Protein AF-A0A836BM88-F1 (afdb_monomer_lite)

pLDDT: mean 90.4, std 6.34, range [53.34, 97.38]

Foldseek 3Di:
DPPLVVLVVCLLVVPQCVAPLSVVVVVVVVVVCVVCVVVLVVVVVVDVVSVVVVVVLCVLLSVLSSVSVVDDHPYNVSVVVSVVVSVVSSVCCVPVVVVVVVVVVVVVD

Sequence (109 aa):
MAPQVQMLREIRDNTVLNTATGTSFMTGFNQFYYSFSPTIADMERENKIFKETVKLAITPLLTSLSILNYVDIDSDEAMLGYGIGIILLNLGMYFVAPAMIIIKLKNKK

Secondary structure (DSSP, 8-state):
--HHHHHHHHHIIIIITTSHHHHHHHHHHHHHHHHHHHHHHHHHHH-HHHHHHHHHHHHHHHHHHGGGGGS---SHHHHHHHHHHHHHHHHHHHHHHHHHHHHHHHHT-

Radius of gyration: 16.58 Å; chains: 1; bounding box: 32×38×45 Å

Structure (mmCIF, N/CA/C/O backbone):
data_AF-A0A836BM88-F1
#
_entry.id   AF-A0A836BM88-F1
#
loop_
_atom_site.group_PDB
_atom_site.id
_atom_site.type_symbol
_atom_site.label_atom_id
_atom_site.label_alt_id
_atom_site.label_comp_id
_atom_site.label_asym_id
_atom_site.label_entity_id
_atom_site.label_seq_id
_atom_site.pdbx_PDB_ins_code
_atom_site.Cartn_x
_atom_site.Cartn_y
_atom_site.Cartn_z
_atom_site.occupancy
_atom_site.B_iso_or_equiv
_atom_site.auth_seq_id
_atom_site.auth_comp_id
_atom_site.auth_asym_id
_atom_site.auth_atom_id
_atom_site.pdbx_PDB_model_num
ATOM 1 N N . MET A 1 1 ? -16.066 -6.566 -9.413 1.00 62.31 1 MET A N 1
ATOM 2 C CA . MET A 1 1 ? -14.744 -6.450 -8.750 1.00 62.31 1 MET A CA 1
ATOM 3 C C . MET A 1 1 ? -14.591 -5.016 -8.265 1.00 62.31 1 MET A C 1
ATOM 5 O O . MET A 1 1 ? -15.169 -4.141 -8.896 1.00 62.31 1 MET A O 1
ATOM 9 N N . ALA A 1 2 ? -13.903 -4.762 -7.149 1.00 82.88 2 ALA A N 1
ATOM 10 C CA . ALA A 1 2 ? -13.706 -3.388 -6.677 1.00 82.88 2 ALA A CA 1
ATOM 11 C C . ALA A 1 2 ? -12.798 -2.618 -7.664 1.00 82.88 2 ALA A C 1
ATOM 13 O O . ALA A 1 2 ? -11.750 -3.162 -8.023 1.00 82.88 2 ALA A O 1
ATOM 14 N N . PRO A 1 3 ? -13.154 -1.392 -8.095 1.00 84.12 3 PRO A N 1
ATOM 15 C CA . PRO A 1 3 ? -12.371 -0.618 -9.066 1.00 84.12 3 PRO A CA 1
ATOM 16 C C . PRO A 1 3 ? -10.896 -0.442 -8.678 1.00 84.12 3 PRO A C 1
ATOM 18 O O . PRO A 1 3 ? -10.016 -0.541 -9.524 1.00 84.12 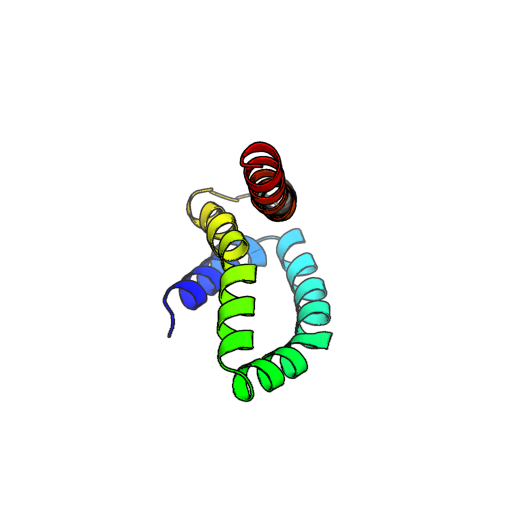3 PRO A O 1
ATOM 21 N N . GLN A 1 4 ? -10.606 -0.276 -7.385 1.00 83.94 4 GLN A N 1
ATOM 22 C CA . GLN A 1 4 ? -9.237 -0.122 -6.880 1.00 83.94 4 GLN A CA 1
ATOM 23 C C . GLN A 1 4 ? -8.392 -1.385 -7.088 1.00 83.94 4 GLN A C 1
ATOM 25 O O . GLN A 1 4 ? -7.206 -1.300 -7.385 1.00 83.94 4 GLN A O 1
ATOM 30 N N . VAL A 1 5 ? -9.000 -2.567 -6.962 1.00 87.06 5 VAL A N 1
ATOM 31 C CA . VAL A 1 5 ? -8.302 -3.842 -7.187 1.00 87.06 5 VAL A CA 1
ATOM 32 C C . VAL A 1 5 ? -7.981 -4.015 -8.668 1.00 87.06 5 VAL A C 1
ATOM 34 O O . VAL A 1 5 ? -6.928 -4.546 -9.007 1.00 87.06 5 VAL A O 1
ATOM 37 N N . GLN A 1 6 ? -8.875 -3.559 -9.545 1.00 90.75 6 GLN A N 1
ATOM 38 C CA . GLN A 1 6 ? -8.641 -3.593 -10.983 1.00 90.75 6 GLN A CA 1
ATOM 39 C C . GLN A 1 6 ? -7.503 -2.646 -11.385 1.00 90.75 6 GLN A C 1
ATOM 41 O O . GLN A 1 6 ? -6.577 -3.083 -12.057 1.00 90.75 6 GLN A O 1
ATOM 46 N N . MET A 1 7 ? -7.503 -1.415 -10.868 1.00 89.81 7 MET A N 1
ATOM 47 C CA . MET A 1 7 ? -6.411 -0.456 -11.068 1.00 89.81 7 MET A CA 1
ATOM 48 C C . MET A 1 7 ? -5.050 -1.040 -10.660 1.00 89.81 7 MET A C 1
ATOM 50 O O . MET A 1 7 ? -4.085 -0.964 -11.412 1.00 89.81 7 MET A O 1
ATOM 54 N N . LEU A 1 8 ? -4.956 -1.664 -9.480 1.00 90.56 8 LEU A N 1
ATOM 55 C CA . LEU A 1 8 ? -3.700 -2.275 -9.033 1.00 90.56 8 LEU A CA 1
ATOM 56 C C . LEU A 1 8 ? -3.236 -3.420 -9.941 1.00 90.56 8 LEU A C 1
ATOM 58 O O . LEU A 1 8 ? -2.033 -3.610 -10.113 1.00 90.56 8 LEU A O 1
ATOM 62 N N . ARG A 1 9 ? -4.171 -4.191 -10.509 1.00 92.00 9 ARG A N 1
ATOM 63 C CA . ARG A 1 9 ? -3.833 -5.246 -11.474 1.00 92.00 9 ARG A CA 1
ATOM 64 C C . ARG A 1 9 ? -3.269 -4.657 -12.753 1.00 92.00 9 ARG A C 1
ATOM 66 O O . ARG A 1 9 ? -2.251 -5.147 -13.217 1.00 92.00 9 ARG A O 1
ATOM 73 N N . GLU A 1 10 ? -3.880 -3.598 -13.266 1.00 91.38 10 GLU A N 1
ATOM 74 C CA . GLU A 1 10 ? -3.410 -2.913 -14.470 1.00 91.38 10 GLU A CA 1
ATOM 75 C C . GLU A 1 10 ? -2.013 -2.320 -14.271 1.00 91.38 10 GLU A C 1
ATOM 77 O O . GLU A 1 10 ? -1.144 -2.564 -15.099 1.00 91.38 10 GLU A O 1
ATOM 82 N N . ILE A 1 11 ? -1.746 -1.657 -13.140 1.00 89.56 11 ILE A N 1
ATOM 83 C CA . ILE A 1 11 ? -0.393 -1.172 -12.805 1.00 89.56 11 ILE A CA 1
ATOM 84 C C . ILE A 1 11 ? 0.602 -2.337 -12.751 1.00 89.56 11 ILE A C 1
ATOM 86 O O . ILE A 1 11 ? 1.702 -2.268 -13.299 1.00 89.56 11 ILE A O 1
ATOM 90 N N . ARG A 1 12 ? 0.242 -3.433 -12.076 1.00 91.69 12 ARG A N 1
ATOM 91 C CA . ARG A 1 12 ? 1.121 -4.599 -11.973 1.00 91.69 12 ARG A CA 1
ATOM 92 C C . ARG A 1 12 ? 1.449 -5.160 -13.357 1.00 91.69 12 ARG A C 1
ATOM 94 O O . ARG A 1 12 ? 2.619 -5.375 -13.651 1.00 91.69 12 ARG A O 1
ATOM 101 N N . ASP A 1 13 ? 0.426 -5.412 -14.166 1.00 92.56 13 ASP A N 1
ATOM 102 C CA . ASP A 1 13 ? 0.553 -6.124 -15.438 1.00 92.56 13 ASP A CA 1
ATOM 103 C C . ASP A 1 13 ? 1.175 -5.249 -16.535 1.00 92.56 13 ASP A C 1
ATOM 105 O O . ASP A 1 13 ? 1.991 -5.742 -17.307 1.00 92.56 13 ASP A O 1
ATOM 109 N N . ASN A 1 14 ? 0.851 -3.954 -16.576 1.00 89.25 14 ASN A N 1
ATOM 110 C CA . ASN A 1 14 ? 1.297 -3.047 -17.638 1.00 89.25 14 ASN A CA 1
ATOM 111 C C . ASN A 1 14 ? 2.560 -2.252 -17.287 1.00 89.25 14 ASN A C 1
ATOM 113 O O . ASN A 1 14 ? 3.206 -1.716 -18.185 1.00 89.25 14 ASN A O 1
ATOM 117 N N . THR A 1 15 ? 2.924 -2.157 -16.009 1.00 86.88 15 THR A N 1
ATOM 118 C CA . THR A 1 15 ? 4.051 -1.323 -15.568 1.00 86.88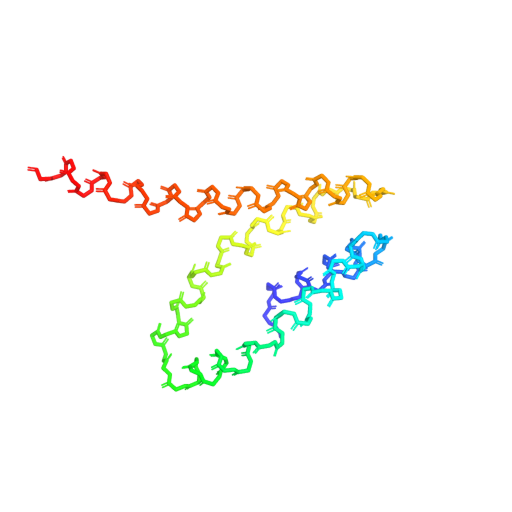 15 THR A CA 1
ATOM 119 C C . THR A 1 15 ? 5.089 -2.163 -14.839 1.00 86.88 15 THR A C 1
ATOM 121 O O . THR A 1 15 ? 6.228 -2.278 -15.278 1.00 86.88 15 THR A O 1
ATOM 124 N N . VAL A 1 16 ? 4.697 -2.806 -13.738 1.00 87.62 16 VAL A N 1
ATOM 125 C CA . VAL A 1 16 ? 5.661 -3.452 -12.833 1.00 87.62 16 VAL A CA 1
ATOM 126 C C . VAL A 1 16 ? 6.282 -4.700 -13.465 1.00 87.62 16 VAL A C 1
ATOM 128 O O . VAL A 1 16 ? 7.502 -4.849 -13.457 1.00 87.62 16 VAL A O 1
ATOM 131 N N . LEU A 1 17 ? 5.468 -5.588 -14.041 1.00 91.12 17 LEU A N 1
ATOM 132 C CA . LEU A 1 17 ? 5.936 -6.855 -14.619 1.00 91.12 17 LEU A CA 1
ATOM 133 C C . LEU A 1 17 ? 6.648 -6.700 -15.969 1.00 91.12 17 LEU A C 1
ATOM 135 O O . LEU A 1 17 ? 7.291 -7.642 -16.422 1.00 91.12 17 LEU A O 1
ATOM 139 N N . ASN A 1 18 ? 6.594 -5.517 -16.582 1.00 89.12 18 ASN A N 1
ATOM 140 C CA . ASN A 1 18 ? 7.334 -5.221 -17.810 1.00 89.12 18 ASN A CA 1
ATOM 141 C C . ASN A 1 18 ? 8.809 -4.869 -17.556 1.00 89.12 18 ASN A C 1
ATOM 143 O O . ASN A 1 18 ? 9.566 -4.678 -18.503 1.00 89.12 18 ASN A O 1
ATOM 147 N N . THR A 1 19 ? 9.233 -4.816 -16.289 1.00 88.88 19 THR A N 1
ATOM 148 C CA . THR A 1 19 ? 10.607 -4.490 -15.885 1.00 88.88 19 THR A CA 1
ATOM 149 C C . THR A 1 19 ? 11.229 -5.642 -15.094 1.00 88.88 19 THR A C 1
ATOM 151 O O . THR A 1 19 ? 10.537 -6.365 -14.359 1.00 88.88 19 THR A O 1
ATOM 154 N N . ALA A 1 20 ? 12.543 -5.839 -15.220 1.00 89.06 20 ALA A N 1
ATOM 155 C CA . ALA A 1 20 ? 13.245 -6.895 -14.492 1.00 89.06 20 ALA A CA 1
ATOM 156 C C . ALA A 1 20 ? 13.221 -6.613 -12.983 1.00 89.06 20 ALA A C 1
ATOM 158 O O . ALA A 1 20 ? 12.985 -7.510 -12.164 1.00 89.06 20 ALA A O 1
ATOM 159 N N . THR A 1 21 ? 13.385 -5.340 -12.620 1.00 87.50 21 THR A N 1
ATOM 160 C CA . THR A 1 21 ? 13.338 -4.891 -11.231 1.00 87.50 21 THR A CA 1
ATOM 161 C C . THR A 1 21 ? 11.952 -5.090 -10.627 1.00 87.50 21 THR A C 1
ATOM 163 O O . THR A 1 21 ? 11.831 -5.664 -9.542 1.00 87.50 21 THR A O 1
ATOM 166 N N . GLY A 1 22 ? 10.895 -4.668 -11.325 1.00 87.94 22 GLY A N 1
ATOM 167 C CA . GLY A 1 22 ? 9.525 -4.833 -10.849 1.00 87.94 22 GLY A CA 1
ATOM 168 C C . GLY A 1 22 ? 9.132 -6.305 -10.706 1.00 87.94 22 GLY A C 1
ATOM 169 O O . GLY A 1 22 ? 8.506 -6.678 -9.715 1.00 87.94 22 GLY A O 1
ATOM 170 N N . THR A 1 23 ? 9.585 -7.172 -11.612 1.00 92.00 23 THR A N 1
ATOM 171 C CA . THR A 1 23 ? 9.363 -8.626 -11.516 1.00 92.00 23 THR A CA 1
ATOM 172 C C . THR A 1 23 ? 10.046 -9.243 -10.290 1.00 92.00 23 THR A C 1
ATOM 174 O O . THR A 1 23 ? 9.429 -10.017 -9.547 1.00 92.00 23 THR A O 1
ATOM 177 N N . SER A 1 24 ? 11.305 -8.875 -10.030 1.00 91.69 24 SER A N 1
ATOM 178 C CA . SER A 1 24 ? 12.040 -9.325 -8.840 1.00 91.69 24 SER A CA 1
ATOM 179 C C . SER A 1 24 ? 11.375 -8.830 -7.550 1.00 91.69 24 SER A C 1
ATOM 181 O O . SER A 1 24 ? 11.119 -9.613 -6.629 1.00 91.69 24 SER A O 1
ATOM 183 N N . PHE A 1 25 ? 10.982 -7.551 -7.521 1.00 90.44 25 PHE A N 1
ATOM 184 C CA . PHE A 1 25 ? 10.229 -6.967 -6.415 1.00 90.44 25 PHE A CA 1
ATOM 185 C C . PHE A 1 25 ? 8.917 -7.714 -6.164 1.00 90.44 25 PHE A C 1
ATOM 187 O O . PHE A 1 25 ? 8.656 -8.100 -5.029 1.00 90.44 25 PHE A O 1
ATOM 194 N N . MET A 1 26 ? 8.114 -7.975 -7.201 1.00 93.44 26 MET A N 1
ATOM 195 C CA . MET A 1 26 ? 6.839 -8.688 -7.062 1.00 93.44 26 MET A CA 1
ATOM 196 C C . MET A 1 26 ? 7.020 -10.106 -6.527 1.00 93.44 26 MET A C 1
ATOM 198 O O . MET A 1 26 ? 6.183 -10.575 -5.760 1.00 93.44 26 MET A O 1
ATOM 202 N N . THR A 1 27 ? 8.117 -10.779 -6.875 1.00 94.50 27 THR A N 1
ATOM 203 C CA . THR A 1 27 ? 8.433 -12.109 -6.338 1.00 94.50 27 THR A CA 1
ATOM 204 C C . THR A 1 27 ? 8.656 -12.050 -4.824 1.00 94.50 27 THR A C 1
ATOM 206 O O . THR A 1 27 ? 7.984 -12.761 -4.073 1.00 94.50 27 THR A O 1
ATOM 209 N N . GLY A 1 28 ? 9.534 -11.153 -4.360 1.00 93.25 28 GLY A N 1
ATOM 210 C CA . GLY A 1 28 ? 9.798 -10.970 -2.928 1.00 93.25 28 GLY A CA 1
ATOM 211 C C . GLY A 1 28 ? 8.587 -10.428 -2.162 1.00 93.25 28 GLY A C 1
ATOM 212 O O . GLY A 1 28 ? 8.254 -10.917 -1.081 1.00 93.25 28 GLY A O 1
ATOM 213 N N . PHE A 1 29 ? 7.878 -9.463 -2.750 1.00 92.88 29 PHE A N 1
ATOM 214 C CA . PHE A 1 29 ? 6.652 -8.900 -2.198 1.00 92.88 29 PHE A CA 1
ATOM 215 C C . PHE A 1 29 ? 5.574 -9.968 -2.029 1.00 92.88 29 PHE A C 1
ATOM 217 O O . PHE A 1 29 ? 4.984 -10.043 -0.959 1.00 92.88 29 PHE A O 1
ATOM 224 N N . ASN A 1 30 ? 5.337 -10.820 -3.030 1.00 94.62 30 ASN A N 1
ATOM 225 C CA . ASN A 1 30 ? 4.338 -11.884 -2.938 1.00 94.62 30 ASN A CA 1
ATOM 226 C C . ASN A 1 30 ? 4.679 -12.871 -1.819 1.00 94.62 30 ASN A C 1
ATOM 228 O O . ASN A 1 30 ? 3.800 -13.229 -1.038 1.00 94.62 30 ASN A O 1
ATOM 232 N N . GLN A 1 31 ? 5.948 -13.276 -1.701 1.00 95.88 31 GLN A N 1
ATOM 233 C CA . GLN A 1 31 ? 6.389 -14.150 -0.614 1.00 95.88 31 GLN A CA 1
ATOM 234 C C . GLN A 1 31 ? 6.121 -13.517 0.758 1.00 95.88 31 GLN A C 1
ATOM 236 O O . GLN A 1 31 ? 5.561 -14.164 1.643 1.00 95.88 31 GLN A O 1
ATOM 241 N N . PHE A 1 32 ? 6.481 -12.244 0.930 1.00 95.38 32 PHE A N 1
ATOM 242 C CA . PHE A 1 32 ? 6.224 -11.516 2.169 1.00 95.38 32 PHE A CA 1
ATOM 243 C C . PHE A 1 32 ? 4.719 -11.347 2.428 1.00 95.38 32 PHE A C 1
ATOM 245 O O . PHE A 1 32 ? 4.238 -11.684 3.506 1.00 95.38 32 PHE A O 1
ATOM 252 N N . TYR A 1 33 ? 3.952 -10.895 1.438 1.00 93.69 33 TYR A N 1
ATOM 253 C CA . TYR A 1 33 ? 2.513 -10.650 1.526 1.00 93.69 33 TYR A CA 1
ATOM 254 C C . TYR A 1 33 ? 1.731 -11.910 1.904 1.00 93.69 33 TYR A C 1
ATOM 256 O O . TYR A 1 33 ? 0.888 -11.886 2.806 1.00 93.69 33 TYR A O 1
ATOM 264 N N . TYR A 1 34 ? 2.016 -13.037 1.254 1.00 95.81 34 TYR A N 1
ATOM 265 C CA . TYR A 1 34 ? 1.332 -14.293 1.549 1.00 95.81 34 TYR A CA 1
ATOM 266 C C . TYR A 1 34 ? 1.766 -14.927 2.876 1.00 95.81 34 TYR A C 1
ATOM 268 O O . TYR A 1 34 ? 1.056 -15.799 3.370 1.00 95.81 34 TYR A O 1
ATOM 276 N N . SER A 1 35 ? 2.852 -14.457 3.507 1.00 97.12 35 SER A N 1
ATOM 277 C CA . SER A 1 35 ? 3.260 -14.936 4.837 1.00 97.12 35 SER A CA 1
ATOM 278 C C . SER A 1 35 ? 2.326 -14.498 5.975 1.00 97.12 35 SER A C 1
ATOM 280 O O . SER A 1 35 ? 2.288 -15.158 7.009 1.00 97.12 35 SER A O 1
ATOM 282 N N . PHE A 1 36 ? 1.555 -13.418 5.796 1.00 96.06 36 PHE A N 1
ATOM 283 C CA . PHE A 1 36 ? 0.664 -12.885 6.839 1.00 96.06 36 PHE A CA 1
ATOM 284 C C . PHE A 1 36 ? -0.759 -12.573 6.356 1.00 96.06 36 PHE A C 1
ATOM 286 O O . PHE A 1 36 ? -1.679 -12.522 7.174 1.00 96.06 36 PHE A O 1
ATOM 293 N N . SER A 1 37 ? -0.974 -12.351 5.052 1.00 95.69 37 SER A N 1
ATOM 294 C CA . SER A 1 37 ? -2.285 -11.939 4.530 1.00 95.69 37 SER A CA 1
ATOM 295 C C . SER A 1 37 ? -3.440 -12.906 4.821 1.00 95.69 37 SER A C 1
ATOM 297 O O . SER A 1 37 ? -4.528 -12.388 5.081 1.00 95.69 37 SER A O 1
ATOM 299 N N . PRO A 1 38 ? -3.270 -14.249 4.862 1.00 96.50 38 PRO A N 1
ATOM 300 C CA . PRO A 1 38 ? -4.365 -15.143 5.242 1.00 96.50 38 PRO A CA 1
ATOM 301 C C . PRO A 1 38 ? -4.868 -14.860 6.661 1.00 96.50 38 PRO A C 1
ATOM 303 O O . PRO A 1 38 ? -6.064 -14.689 6.866 1.00 96.50 38 PRO A O 1
ATOM 306 N N . THR A 1 39 ? -3.950 -14.688 7.616 1.00 96.62 39 THR A N 1
ATOM 307 C CA . THR A 1 39 ? -4.285 -14.372 9.010 1.00 96.62 39 THR A CA 1
ATOM 308 C C . THR A 1 39 ? -5.031 -13.044 9.124 1.00 96.62 39 THR A C 1
ATOM 310 O O . THR A 1 39 ? -6.033 -12.954 9.827 1.00 96.62 39 THR A O 1
ATOM 313 N N . ILE A 1 40 ? -4.588 -12.008 8.403 1.00 96.19 40 ILE A N 1
ATOM 314 C CA . ILE A 1 40 ? -5.290 -10.715 8.385 1.00 96.19 40 ILE A CA 1
ATOM 315 C C . ILE A 1 40 ? -6.687 -10.862 7.774 1.00 96.19 40 ILE A C 1
ATOM 317 O O . ILE A 1 40 ? -7.647 -10.323 8.320 1.00 96.19 40 ILE A O 1
ATOM 321 N N . ALA A 1 41 ? -6.827 -11.620 6.684 1.00 95.19 41 ALA A N 1
ATOM 322 C CA . ALA A 1 41 ? -8.119 -11.864 6.050 1.00 95.19 41 ALA A CA 1
ATOM 323 C C . ALA A 1 41 ? -9.093 -12.607 6.981 1.00 95.19 41 ALA A C 1
ATOM 325 O O . ALA A 1 41 ? -10.287 -12.303 6.987 1.00 95.19 41 ALA A O 1
ATOM 326 N N . ASP A 1 42 ? -8.602 -13.541 7.794 1.00 97.38 42 ASP A N 1
ATOM 327 C CA . ASP A 1 42 ? -9.398 -14.220 8.821 1.00 97.38 42 ASP A CA 1
ATOM 328 C C . ASP A 1 42 ? -9.904 -13.217 9.865 1.00 97.38 42 ASP A C 1
ATOM 330 O O . ASP A 1 42 ? -11.111 -13.122 10.100 1.00 97.38 42 ASP A O 1
ATOM 334 N N . MET A 1 43 ? -9.014 -12.368 10.384 1.00 96.94 43 MET A N 1
ATOM 335 C CA . MET A 1 43 ? -9.365 -11.319 11.349 1.00 96.94 43 MET A CA 1
ATOM 336 C C . MET A 1 43 ? -10.378 -10.304 10.789 1.00 96.94 43 MET A C 1
ATOM 338 O O . MET A 1 43 ? -11.280 -9.855 11.500 1.00 96.94 43 MET A O 1
ATOM 342 N N . GLU A 1 44 ? -10.271 -9.938 9.508 1.00 96.81 44 GLU A N 1
ATOM 343 C CA . GLU A 1 44 ? -11.237 -9.050 8.847 1.00 96.81 44 GLU A CA 1
ATOM 344 C C . GLU A 1 44 ? -12.633 -9.668 8.712 1.00 96.81 44 GLU A C 1
ATOM 346 O O . GLU A 1 44 ? -13.631 -8.938 8.732 1.00 96.81 44 GLU A O 1
ATOM 351 N N . ARG A 1 45 ? -12.724 -10.997 8.558 1.00 96.44 45 ARG A N 1
ATOM 352 C CA . ARG A 1 45 ? -14.008 -11.713 8.488 1.00 96.44 45 ARG A CA 1
ATOM 353 C C . ARG A 1 45 ? -14.715 -11.742 9.838 1.00 96.44 45 ARG A C 1
ATOM 355 O O . ARG A 1 45 ? -15.940 -11.656 9.873 1.00 96.44 45 ARG A O 1
ATOM 362 N N . GLU A 1 46 ? -13.956 -11.826 10.924 1.00 96.69 46 GLU A N 1
ATOM 363 C CA . GLU A 1 46 ? -14.490 -11.880 12.286 1.00 96.69 46 GLU A CA 1
ATOM 364 C C . GLU A 1 46 ? -14.877 -10.499 12.830 1.00 96.69 46 GLU A C 1
ATOM 366 O O . GLU A 1 46 ? -15.867 -10.371 13.553 1.00 96.69 46 GLU A O 1
ATOM 371 N N . ASN A 1 47 ? -14.129 -9.445 12.480 1.00 96.06 47 ASN A N 1
ATOM 372 C CA . ASN A 1 47 ? -14.321 -8.117 13.057 1.00 96.06 47 ASN A CA 1
ATOM 373 C C . ASN A 1 47 ? -14.445 -7.009 11.997 1.00 96.06 47 ASN A C 1
ATOM 375 O O . ASN A 1 47 ? -13.473 -6.553 11.392 1.00 96.06 47 ASN A O 1
ATOM 379 N N . LYS A 1 48 ? -15.665 -6.476 11.855 1.00 94.94 48 LYS A N 1
ATOM 380 C CA . LYS A 1 48 ? -15.977 -5.379 10.924 1.00 94.94 48 LYS A CA 1
ATOM 381 C C . LYS A 1 48 ? -15.221 -4.078 11.233 1.00 94.94 48 LYS A C 1
ATOM 383 O O . LYS A 1 48 ? -14.871 -3.357 10.303 1.00 94.94 48 LYS A O 1
ATOM 388 N N . ILE A 1 49 ? -14.958 -3.769 12.507 1.00 96.56 49 ILE A N 1
ATOM 389 C CA . ILE A 1 49 ? -14.178 -2.580 12.898 1.00 96.56 49 ILE A CA 1
ATOM 390 C C . ILE A 1 49 ? -12.720 -2.756 12.472 1.00 96.56 49 ILE A C 1
ATOM 392 O O . ILE A 1 49 ? -12.121 -1.826 11.931 1.00 96.56 49 ILE A O 1
ATOM 396 N N . PHE A 1 50 ? -12.163 -3.954 12.665 1.00 96.62 50 PHE A N 1
ATOM 397 C CA . PHE A 1 50 ? -10.810 -4.270 12.215 1.00 96.62 50 PHE A CA 1
ATOM 398 C C . PHE A 1 50 ? -10.690 -4.113 10.697 1.00 96.62 50 PHE A C 1
ATOM 400 O O . PHE A 1 50 ? -9.814 -3.388 10.237 1.00 96.62 50 PHE A O 1
ATOM 407 N N . LYS A 1 51 ? -11.638 -4.663 9.930 1.00 95.69 51 LYS A N 1
ATOM 408 C CA . LYS A 1 51 ? -11.697 -4.490 8.472 1.00 95.69 51 LYS A CA 1
ATOM 409 C C . LYS A 1 51 ? -11.685 -3.024 8.030 1.00 95.69 51 LYS A C 1
ATOM 411 O O . LYS A 1 51 ? -10.915 -2.655 7.146 1.00 95.69 51 LYS A O 1
ATOM 416 N N . GLU A 1 52 ? -12.512 -2.167 8.631 1.00 95.69 52 GLU A N 1
ATOM 417 C CA . GLU A 1 52 ? -12.503 -0.738 8.277 1.00 95.69 52 GLU A CA 1
ATOM 418 C C . GLU A 1 52 ? -11.206 -0.043 8.717 1.00 95.69 52 GLU A C 1
ATOM 420 O O . GLU A 1 52 ? -10.721 0.845 8.018 1.00 95.69 52 GLU A O 1
ATOM 425 N N . THR A 1 53 ? -10.596 -0.479 9.821 1.00 94.69 53 THR A N 1
ATOM 426 C CA . THR A 1 53 ? -9.294 0.034 10.270 1.00 94.69 53 THR A CA 1
ATOM 427 C C . THR A 1 53 ? -8.187 -0.331 9.285 1.00 94.69 53 THR A C 1
ATOM 429 O O . THR A 1 53 ? -7.423 0.546 8.887 1.00 94.69 53 THR A O 1
ATOM 432 N N . VAL A 1 54 ? -8.128 -1.590 8.832 1.00 94.81 54 VAL A N 1
ATOM 433 C CA . VAL A 1 54 ? -7.174 -2.031 7.803 1.00 94.81 54 VAL A CA 1
ATOM 434 C C . VAL A 1 54 ? -7.393 -1.244 6.517 1.00 94.81 54 VAL A C 1
ATOM 436 O O . VAL A 1 54 ? -6.442 -0.699 5.962 1.00 94.81 54 VAL A O 1
ATOM 439 N N . LYS A 1 55 ? -8.646 -1.090 6.080 1.00 93.12 55 LYS A N 1
ATOM 440 C CA . LYS A 1 55 ? -8.992 -0.297 4.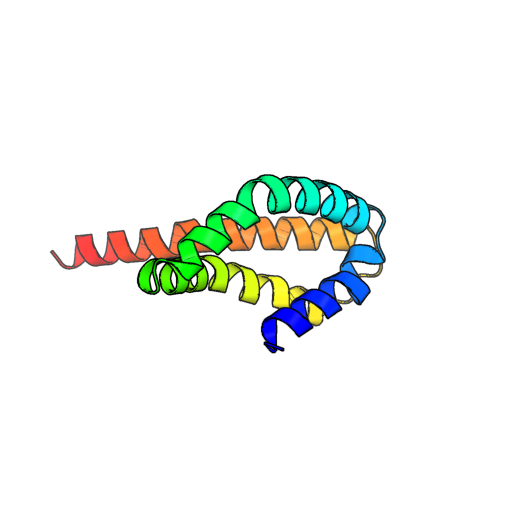895 1.00 93.12 55 LYS A CA 1
ATOM 441 C C . LYS A 1 55 ? -8.517 1.155 5.003 1.00 93.12 55 LYS A C 1
ATOM 443 O O . LYS A 1 55 ? -7.931 1.676 4.053 1.00 93.12 55 LYS A O 1
ATOM 448 N N . LEU A 1 56 ? -8.740 1.812 6.141 1.00 92.12 56 LEU A N 1
ATOM 449 C CA . LEU A 1 56 ? -8.243 3.168 6.388 1.00 92.12 56 LEU A CA 1
ATOM 450 C C . LEU A 1 56 ? -6.713 3.209 6.374 1.00 92.12 56 LEU A C 1
ATOM 452 O O . LEU A 1 56 ? -6.138 4.101 5.753 1.00 92.12 56 LEU A O 1
ATOM 456 N N . ALA A 1 57 ? -6.064 2.220 6.990 1.00 91.75 57 ALA A N 1
ATOM 457 C CA . ALA A 1 57 ? -4.613 2.120 7.024 1.00 91.75 57 ALA A CA 1
ATOM 458 C C . ALA A 1 57 ? -4.013 1.954 5.620 1.00 91.75 57 ALA A C 1
ATOM 460 O O . ALA A 1 57 ? -3.023 2.606 5.319 1.00 91.75 57 ALA A O 1
ATOM 461 N N . ILE A 1 58 ? -4.604 1.153 4.730 1.00 91.88 58 ILE A N 1
ATOM 462 C CA . ILE A 1 58 ? -4.065 0.937 3.373 1.00 91.88 58 ILE A CA 1
ATOM 463 C C . ILE A 1 58 ? -4.466 2.024 2.365 1.00 91.88 58 ILE A C 1
ATOM 465 O O . ILE A 1 58 ? -3.892 2.093 1.284 1.00 91.88 58 ILE A O 1
ATOM 469 N N . THR A 1 59 ? -5.439 2.884 2.677 1.00 91.12 59 THR A N 1
ATOM 470 C CA . THR A 1 59 ? -5.946 3.886 1.720 1.00 91.12 59 THR A CA 1
ATOM 471 C C . THR A 1 59 ? -4.859 4.842 1.193 1.00 91.12 59 THR A C 1
ATOM 473 O O . THR A 1 59 ? -4.787 5.011 -0.025 1.00 91.12 59 THR A O 1
ATOM 476 N N . PRO A 1 60 ? -3.975 5.432 2.025 1.00 90.12 60 PRO A N 1
ATOM 477 C CA . PRO A 1 60 ? -2.878 6.273 1.531 1.00 90.12 60 PRO A CA 1
ATOM 478 C C . PRO A 1 60 ? -1.953 5.539 0.545 1.00 90.12 60 PRO A C 1
ATOM 480 O O . PRO A 1 60 ? -1.546 6.103 -0.475 1.00 90.12 60 PRO A O 1
ATOM 483 N N . LEU A 1 61 ? -1.688 4.255 0.800 1.00 91.56 61 LEU A N 1
ATOM 484 C CA . LEU A 1 61 ? -0.913 3.394 -0.092 1.00 91.56 61 LEU A CA 1
ATOM 485 C C . LEU A 1 61 ? -1.598 3.193 -1.444 1.00 91.56 61 LEU A C 1
ATOM 487 O O . LEU A 1 61 ? -0.961 3.354 -2.480 1.00 91.56 61 LEU A O 1
ATOM 491 N N . LEU A 1 62 ? -2.902 2.915 -1.457 1.00 90.56 62 LEU A N 1
ATOM 492 C CA . LEU A 1 62 ? -3.655 2.779 -2.707 1.00 90.56 62 LEU A CA 1
ATOM 493 C C . LEU A 1 62 ? -3.617 4.066 -3.542 1.00 90.56 62 LEU A C 1
ATOM 495 O O . LEU A 1 62 ? -3.441 4.011 -4.759 1.00 90.56 62 LEU A O 1
ATOM 499 N N . THR A 1 63 ? -3.743 5.223 -2.890 1.00 88.69 63 THR A N 1
ATOM 500 C CA . THR A 1 63 ? -3.698 6.526 -3.563 1.00 88.69 63 THR A CA 1
ATOM 501 C C . THR A 1 63 ? -2.316 6.818 -4.141 1.00 88.69 63 THR A C 1
ATOM 503 O O . THR A 1 63 ? -2.213 7.216 -5.297 1.00 88.69 63 THR A O 1
ATOM 506 N N . SER A 1 64 ? -1.244 6.598 -3.380 1.00 90.31 64 SER A N 1
ATOM 507 C CA . SER A 1 64 ? 0.121 6.838 -3.874 1.00 90.31 64 SER A CA 1
ATOM 508 C C . SER A 1 64 ? 0.500 5.922 -5.042 1.00 90.31 64 SER A C 1
ATOM 510 O O . SER A 1 64 ? 1.129 6.384 -5.988 1.00 90.31 64 SER A O 1
ATOM 512 N N . LEU A 1 65 ? 0.057 4.660 -5.040 1.00 89.38 65 LEU A N 1
ATOM 513 C CA . LEU A 1 65 ? 0.279 3.742 -6.162 1.00 89.38 65 LEU A CA 1
ATOM 514 C C . LEU A 1 65 ? -0.439 4.184 -7.441 1.00 89.38 65 LEU A C 1
ATO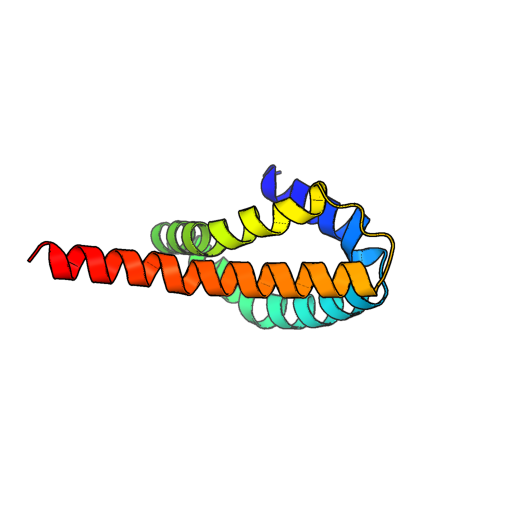M 516 O O . LEU A 1 65 ? 0.057 3.919 -8.530 1.00 89.38 65 LEU A O 1
ATOM 520 N N . SER A 1 66 ? -1.564 4.899 -7.334 1.00 87.19 66 SER A N 1
ATOM 521 C CA . SER A 1 66 ? -2.293 5.389 -8.512 1.00 87.19 66 SER A CA 1
ATOM 522 C C . SER A 1 66 ? -1.480 6.359 -9.378 1.00 87.19 66 SER A C 1
ATOM 524 O O . SER A 1 66 ? -1.786 6.492 -10.561 1.00 87.19 66 SER A O 1
ATOM 526 N N . ILE A 1 67 ? -0.424 6.971 -8.821 1.00 86.62 67 ILE A N 1
ATOM 527 C CA . ILE A 1 67 ? 0.517 7.840 -9.544 1.00 86.62 67 ILE A CA 1
ATOM 528 C C . ILE A 1 67 ? 1.186 7.078 -10.694 1.00 86.62 67 ILE A C 1
ATOM 530 O O . ILE A 1 67 ? 1.407 7.664 -11.749 1.00 86.62 67 ILE A O 1
ATOM 534 N N . LEU A 1 68 ? 1.426 5.769 -10.530 1.00 86.56 68 LEU A N 1
ATOM 535 C CA . LEU A 1 68 ? 2.036 4.926 -11.563 1.00 86.56 68 LEU A CA 1
ATOM 536 C C . LEU A 1 68 ? 1.201 4.832 -12.849 1.00 86.56 68 LEU A C 1
ATOM 538 O O . LEU A 1 68 ? 1.761 4.526 -13.890 1.00 86.56 68 LEU A O 1
ATOM 542 N N . ASN A 1 69 ? -0.104 5.135 -12.814 1.00 83.19 69 ASN A N 1
ATOM 543 C CA . ASN A 1 69 ? -0.932 5.168 -14.030 1.00 83.19 69 ASN A CA 1
ATOM 544 C C . ASN A 1 69 ? -0.671 6.390 -14.920 1.00 83.19 69 ASN A C 1
ATOM 546 O O . ASN A 1 69 ? -1.121 6.413 -16.060 1.00 83.19 69 ASN A O 1
ATOM 550 N N . TYR A 1 70 ? -0.035 7.431 -14.386 1.00 82.56 70 TYR A N 1
ATOM 551 C CA . TYR A 1 70 ? 0.147 8.709 -15.078 1.00 82.56 70 TYR A CA 1
ATOM 552 C C . TYR A 1 70 ? 1.595 8.953 -15.500 1.00 82.56 70 TYR A C 1
ATOM 554 O O . TYR A 1 70 ? 1.908 10.029 -16.006 1.00 82.56 70 TYR A O 1
ATOM 562 N N . VAL A 1 71 ? 2.479 7.987 -15.253 1.00 82.19 71 VAL A N 1
ATOM 563 C CA . VAL A 1 71 ? 3.894 8.069 -15.604 1.00 82.19 71 VAL A CA 1
ATOM 564 C C . VAL A 1 71 ? 4.227 6.958 -16.585 1.00 82.19 71 VAL A C 1
ATOM 566 O O . VAL A 1 71 ? 3.927 5.791 -16.341 1.00 82.19 71 VAL A O 1
ATOM 569 N N . ASP A 1 72 ? 4.863 7.328 -17.689 1.00 81.06 72 ASP A N 1
ATOM 570 C CA . ASP A 1 72 ? 5.397 6.361 -18.638 1.00 81.06 72 ASP A CA 1
ATOM 571 C C . ASP A 1 72 ? 6.707 5.807 -18.072 1.00 81.06 72 ASP A C 1
ATOM 573 O O . ASP A 1 72 ? 7.702 6.521 -17.940 1.00 81.06 72 ASP A O 1
ATOM 577 N N . ILE A 1 73 ? 6.680 4.537 -17.668 1.00 82.94 73 ILE A N 1
ATOM 578 C CA . ILE A 1 73 ? 7.853 3.807 -17.184 1.00 82.94 73 ILE A CA 1
ATOM 579 C C . ILE A 1 73 ? 8.336 2.920 -18.324 1.00 82.94 73 ILE A C 1
ATOM 581 O O . ILE A 1 73 ? 7.741 1.884 -18.615 1.00 82.94 73 ILE A O 1
ATOM 585 N N . ASP A 1 74 ? 9.412 3.352 -18.968 1.00 80.75 74 ASP A N 1
ATOM 586 C CA . ASP A 1 74 ? 10.044 2.690 -20.109 1.00 80.75 74 ASP A CA 1
ATOM 587 C C . ASP A 1 74 ? 11.395 2.038 -19.760 1.00 80.75 74 ASP A C 1
ATOM 589 O O . ASP A 1 74 ? 11.938 1.286 -20.571 1.00 80.75 74 ASP A O 1
ATOM 593 N N . SER A 1 75 ? 11.923 2.273 -18.550 1.00 86.31 75 SER A N 1
ATOM 594 C CA . SER A 1 75 ? 13.204 1.727 -18.083 1.00 86.31 75 SER A CA 1
ATOM 595 C C . SER A 1 75 ? 13.149 1.125 -16.671 1.00 86.31 75 SER A C 1
ATOM 597 O O . SER A 1 75 ? 12.309 1.476 -15.833 1.00 86.31 75 SER A O 1
ATOM 599 N N . ASP A 1 76 ? 14.096 0.224 -16.385 1.00 86.69 76 ASP A N 1
ATOM 600 C CA . ASP A 1 76 ? 14.302 -0.345 -15.047 1.00 86.69 76 ASP A CA 1
ATOM 601 C C . ASP A 1 76 ? 14.688 0.734 -14.015 1.00 86.69 76 ASP A C 1
ATOM 603 O O . ASP A 1 76 ? 14.221 0.683 -12.872 1.00 86.69 76 ASP A O 1
ATOM 607 N N . GLU A 1 77 ? 15.495 1.739 -14.392 1.00 88.75 77 GLU A N 1
ATOM 608 C CA . GLU A 1 77 ? 15.865 2.822 -13.467 1.00 88.75 77 GLU A CA 1
ATOM 609 C C . GLU A 1 77 ? 14.666 3.704 -13.120 1.00 88.75 77 GLU A C 1
ATOM 611 O O . GLU A 1 77 ? 14.517 4.106 -11.963 1.00 88.75 77 GLU A O 1
ATOM 616 N N . ALA A 1 78 ? 13.790 3.975 -14.094 1.00 88.75 78 ALA A N 1
ATOM 617 C CA . ALA A 1 78 ? 12.553 4.708 -13.862 1.00 88.75 78 ALA A CA 1
ATOM 618 C C . ALA A 1 78 ? 11.652 3.947 -12.878 1.00 88.75 78 ALA A C 1
ATOM 620 O O . ALA A 1 78 ? 11.200 4.526 -11.886 1.00 88.75 78 ALA A O 1
ATOM 621 N N . MET A 1 79 ? 11.460 2.637 -13.079 1.00 90.31 79 MET A N 1
ATOM 622 C CA . MET A 1 79 ? 10.678 1.802 -12.161 1.00 90.31 79 MET A CA 1
ATOM 623 C C . MET A 1 79 ? 11.255 1.811 -10.741 1.00 90.31 79 MET A C 1
ATOM 625 O O . MET A 1 79 ? 10.512 1.961 -9.768 1.00 90.31 79 MET A O 1
ATOM 629 N N . LEU A 1 80 ? 12.579 1.700 -10.605 1.00 90.62 80 LEU A N 1
ATOM 630 C CA . LEU A 1 80 ? 13.262 1.810 -9.314 1.00 90.62 80 LEU A CA 1
ATOM 631 C C . LEU A 1 80 ? 13.045 3.176 -8.660 1.00 90.62 80 LEU A C 1
ATOM 633 O O . LEU A 1 80 ? 12.676 3.243 -7.486 1.00 90.62 80 LEU A O 1
ATOM 637 N N . GLY A 1 81 ? 13.248 4.260 -9.410 1.00 91.56 81 GLY A N 1
ATOM 638 C CA . GLY A 1 81 ? 13.107 5.628 -8.920 1.00 91.56 81 GLY A CA 1
ATOM 639 C C . GLY A 1 81 ? 11.692 5.924 -8.426 1.00 91.56 81 GLY A C 1
ATOM 640 O O . GLY A 1 81 ? 11.515 6.370 -7.288 1.00 91.56 81 GLY A O 1
ATOM 641 N N . TYR A 1 82 ? 10.676 5.610 -9.235 1.00 91.19 82 TYR A N 1
ATOM 642 C CA . TYR A 1 82 ? 9.275 5.777 -8.842 1.00 91.19 82 TYR A CA 1
ATOM 643 C C . TYR A 1 82 ? 8.885 4.845 -7.693 1.00 91.19 82 TYR A C 1
ATOM 645 O O . TYR A 1 82 ? 8.194 5.279 -6.771 1.00 91.19 82 TYR A O 1
ATOM 653 N N . GLY A 1 83 ? 9.366 3.598 -7.688 1.00 90.06 83 GLY A N 1
ATOM 654 C CA . GLY A 1 83 ? 9.135 2.653 -6.594 1.00 90.06 83 GLY A CA 1
ATOM 655 C C . GLY A 1 83 ? 9.664 3.172 -5.254 1.00 90.06 83 GLY A C 1
ATOM 656 O O . GLY A 1 83 ? 8.923 3.225 -4.270 1.00 90.06 83 GLY A O 1
ATOM 657 N N . ILE A 1 84 ? 10.917 3.637 -5.222 1.00 91.69 84 ILE A N 1
ATOM 658 C CA . ILE A 1 84 ? 11.526 4.256 -4.034 1.00 91.69 84 ILE A CA 1
ATOM 659 C C . ILE A 1 84 ? 10.763 5.524 -3.637 1.00 91.69 84 ILE A C 1
ATOM 661 O O . ILE A 1 84 ? 10.452 5.712 -2.460 1.00 91.69 84 ILE A O 1
ATOM 665 N N . GLY A 1 85 ? 10.416 6.373 -4.607 1.00 93.06 85 GLY A N 1
ATOM 666 C CA . GLY A 1 85 ? 9.647 7.594 -4.373 1.00 93.06 85 GLY A CA 1
ATOM 667 C C . GLY A 1 85 ? 8.297 7.322 -3.709 1.00 93.06 85 GLY A C 1
ATOM 668 O O . GLY A 1 85 ? 7.948 7.981 -2.731 1.00 93.06 85 GLY A O 1
ATOM 669 N N . ILE A 1 86 ? 7.566 6.306 -4.171 1.00 92.31 86 ILE A N 1
ATOM 670 C CA . ILE A 1 86 ? 6.286 5.891 -3.584 1.00 92.31 86 ILE A CA 1
ATOM 671 C C . ILE A 1 86 ? 6.481 5.348 -2.169 1.00 92.31 86 ILE A C 1
ATOM 673 O O . ILE A 1 86 ? 5.687 5.675 -1.285 1.00 92.31 86 ILE A O 1
ATOM 677 N N . ILE A 1 87 ? 7.526 4.557 -1.913 1.00 91.25 87 ILE A N 1
ATOM 678 C CA . ILE A 1 87 ? 7.835 4.073 -0.559 1.00 91.25 87 ILE A CA 1
ATOM 679 C C . ILE A 1 87 ? 8.091 5.258 0.380 1.00 91.25 87 ILE A C 1
ATOM 681 O O . ILE A 1 87 ? 7.484 5.335 1.448 1.00 91.25 87 ILE A O 1
ATOM 685 N N . LEU A 1 88 ? 8.932 6.211 -0.029 1.00 93.44 88 LEU A N 1
ATOM 686 C CA . LEU A 1 88 ? 9.231 7.412 0.756 1.00 93.44 88 LEU A CA 1
ATOM 687 C C . LEU A 1 88 ? 7.986 8.274 0.984 1.00 93.44 88 LEU A C 1
ATOM 689 O O . LEU A 1 88 ? 7.761 8.736 2.102 1.00 93.44 88 LEU A O 1
ATOM 693 N N . LEU A 1 89 ? 7.151 8.447 -0.043 1.00 92.62 89 LEU A N 1
ATOM 694 C CA . LEU A 1 89 ? 5.883 9.164 0.056 1.00 92.62 89 LEU A CA 1
ATOM 695 C C . LEU A 1 89 ? 4.948 8.498 1.072 1.00 92.62 89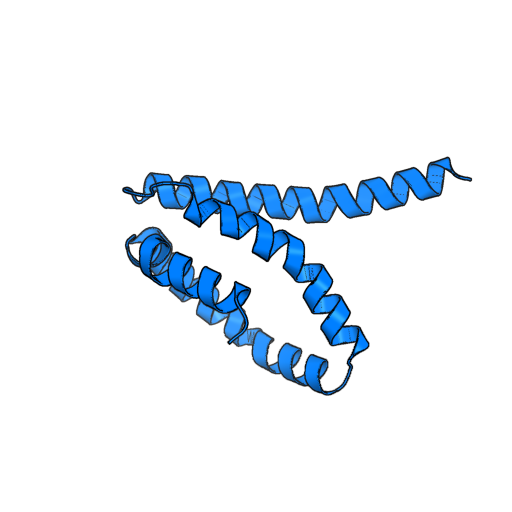 LEU A C 1
ATOM 697 O O . LEU A 1 89 ? 4.376 9.182 1.918 1.00 92.62 89 LEU A O 1
ATOM 701 N N . ASN A 1 90 ? 4.819 7.170 1.025 1.00 92.44 90 ASN A N 1
ATOM 702 C CA . ASN A 1 90 ? 4.006 6.419 1.976 1.00 92.44 90 ASN A CA 1
ATOM 703 C C . ASN A 1 90 ? 4.522 6.559 3.396 1.00 92.44 90 ASN A C 1
ATOM 705 O O . ASN A 1 90 ? 3.741 6.900 4.280 1.00 92.44 90 ASN A O 1
ATOM 709 N N . LEU A 1 91 ? 5.823 6.349 3.615 1.00 92.12 91 LEU A N 1
ATOM 710 C CA . LEU A 1 91 ? 6.439 6.567 4.921 1.00 92.12 91 LEU A CA 1
ATOM 711 C C . LEU A 1 91 ? 6.123 7.982 5.412 1.00 92.12 91 LEU A C 1
ATOM 713 O O . LEU A 1 91 ? 5.551 8.143 6.488 1.00 92.12 91 LEU A O 1
ATOM 717 N N . GLY A 1 92 ? 6.371 8.997 4.582 1.00 92.19 92 GLY A N 1
ATOM 718 C CA . GLY A 1 92 ? 6.012 10.381 4.872 1.00 92.19 92 GLY A CA 1
ATOM 719 C C . GLY A 1 92 ? 4.559 10.528 5.323 1.00 92.19 92 GLY A C 1
ATOM 720 O O . GLY A 1 92 ? 4.310 11.069 6.395 1.00 92.19 92 GLY A O 1
ATOM 721 N N . MET A 1 93 ? 3.594 9.988 4.576 1.00 90.75 93 MET A N 1
ATOM 722 C CA . MET A 1 93 ? 2.174 10.057 4.942 1.00 90.75 93 MET A CA 1
ATOM 723 C C . MET A 1 93 ? 1.857 9.347 6.267 1.00 90.75 93 MET A C 1
ATOM 725 O O . MET A 1 93 ? 1.151 9.917 7.103 1.00 90.75 93 MET A O 1
ATOM 729 N N . TYR A 1 94 ? 2.397 8.144 6.486 1.00 91.88 94 TYR A N 1
ATOM 730 C CA . TYR A 1 94 ? 2.170 7.359 7.704 1.00 91.88 94 TYR A CA 1
ATOM 731 C C . TYR A 1 94 ? 2.781 7.991 8.959 1.00 91.88 94 TYR A C 1
ATOM 733 O O . TYR A 1 94 ? 2.277 7.745 10.051 1.00 91.88 94 TYR A O 1
ATOM 741 N N . PHE A 1 95 ? 3.813 8.829 8.833 1.00 92.19 95 PHE A N 1
ATOM 742 C CA . PHE A 1 95 ? 4.383 9.573 9.962 1.00 92.19 95 PHE A CA 1
ATOM 743 C C . PHE A 1 95 ? 3.760 10.966 10.123 1.00 92.19 95 PHE A C 1
ATOM 745 O O . PHE A 1 95 ? 3.376 11.354 11.229 1.00 92.19 95 PHE A O 1
ATOM 752 N N . VAL A 1 96 ? 3.627 11.720 9.029 1.00 90.88 96 VAL A N 1
ATOM 753 C CA . VAL A 1 96 ? 3.193 13.124 9.049 1.00 90.88 96 VAL A CA 1
ATOM 754 C C . VAL A 1 96 ? 1.737 13.253 9.477 1.00 90.88 96 VAL A C 1
ATOM 756 O O . VAL A 1 96 ? 1.443 14.081 10.339 1.00 90.88 96 VAL A O 1
ATOM 759 N N . ALA A 1 97 ? 0.818 12.450 8.926 1.00 87.81 97 ALA A N 1
ATOM 760 C CA . ALA A 1 97 ? -0.600 12.590 9.259 1.00 87.81 97 ALA A CA 1
ATOM 761 C C . ALA A 1 97 ? -0.874 12.320 10.756 1.00 87.81 97 ALA A C 1
ATOM 763 O O . ALA A 1 97 ? -1.478 13.184 11.404 1.00 87.81 97 ALA A O 1
ATOM 764 N N . PRO A 1 98 ? -0.376 11.223 11.364 1.00 88.25 98 PRO A N 1
ATOM 765 C CA . PRO A 1 98 ? -0.486 11.026 12.809 1.00 88.25 98 PRO A CA 1
ATOM 766 C C . PRO A 1 98 ? 0.229 12.101 13.634 1.00 88.25 98 PRO A C 1
ATOM 768 O O . PRO A 1 98 ? -0.348 12.596 14.603 1.00 88.25 98 PRO A O 1
ATOM 771 N N . ALA A 1 99 ? 1.442 12.521 13.250 1.00 92.94 99 ALA A N 1
ATOM 772 C CA . ALA A 1 99 ? 2.181 13.559 13.973 1.00 92.94 99 ALA A CA 1
ATOM 773 C C . ALA A 1 99 ? 1.418 14.893 14.007 1.00 92.94 99 ALA A C 1
ATOM 775 O O . ALA A 1 99 ? 1.286 15.508 15.066 1.00 92.94 99 ALA A O 1
ATOM 776 N N . MET A 1 100 ? 0.843 15.309 12.876 1.00 92.38 100 MET A N 1
ATOM 777 C CA . MET A 1 100 ? 0.015 16.514 12.778 1.00 92.38 100 MET A CA 1
ATOM 778 C C . MET A 1 100 ? -1.227 16.431 13.668 1.00 92.38 100 MET A C 1
ATOM 780 O O . MET A 1 100 ? -1.574 17.411 14.331 1.00 92.38 100 MET A O 1
ATOM 784 N N . ILE A 1 101 ? -1.882 15.266 13.724 1.00 91.88 101 ILE A N 1
ATOM 785 C CA . ILE A 1 101 ? -3.025 1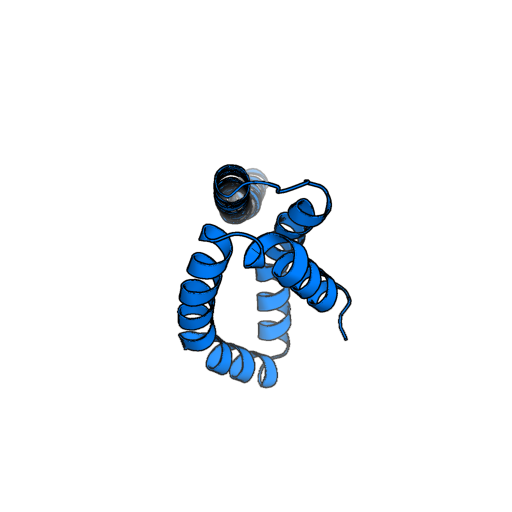5.042 14.617 1.00 91.88 101 ILE A CA 1
ATOM 786 C C . ILE A 1 101 ? -2.592 15.207 16.080 1.00 91.88 101 ILE A C 1
ATOM 788 O O . ILE A 1 101 ? -3.236 15.948 16.822 1.00 91.88 101 ILE A O 1
ATOM 792 N N . ILE A 1 102 ? -1.480 14.584 16.484 1.00 93.94 102 ILE A N 1
ATOM 793 C CA . ILE A 1 102 ? -0.950 14.668 17.854 1.00 93.94 102 ILE A CA 1
ATOM 794 C C . ILE A 1 102 ? -0.603 16.116 18.226 1.00 93.94 102 ILE A C 1
ATOM 796 O O . ILE A 1 102 ? -1.016 16.594 19.283 1.00 93.94 102 ILE A O 1
ATOM 800 N N . ILE A 1 103 ? 0.108 16.839 17.354 1.00 94.62 103 ILE A N 1
ATOM 801 C CA . ILE A 1 103 ? 0.483 18.244 17.579 1.00 94.62 103 ILE A CA 1
ATOM 802 C C . ILE A 1 103 ? -0.766 19.114 17.725 1.00 94.62 103 ILE A C 1
ATOM 804 O O . ILE A 1 103 ? -0.866 19.907 18.662 1.00 94.62 103 ILE A O 1
ATOM 808 N N . LYS A 1 104 ? -1.754 18.942 16.840 1.00 92.62 104 LYS A N 1
ATOM 809 C CA . LYS A 1 104 ? -3.007 19.702 16.894 1.00 92.62 104 LYS A CA 1
ATOM 810 C C . LYS A 1 104 ? -3.778 19.429 18.182 1.00 92.62 104 LYS A C 1
ATOM 812 O O . LYS A 1 104 ? -4.317 20.366 18.755 1.00 92.62 104 LYS A O 1
ATOM 817 N N . LEU A 1 105 ? -3.825 18.180 18.649 1.00 94.25 105 LEU A N 1
ATOM 818 C CA . LEU A 1 105 ? -4.463 17.824 19.920 1.00 94.25 105 LEU A CA 1
ATOM 819 C C . LEU A 1 105 ? -3.725 18.427 21.121 1.00 94.25 105 LEU A C 1
ATOM 821 O O . LEU A 1 105 ? -4.375 18.911 22.045 1.00 94.25 105 LEU A O 1
ATOM 825 N N . LYS A 1 106 ? -2.387 18.444 21.093 1.00 92.06 106 LYS A N 1
ATOM 826 C CA . LYS A 1 106 ? -1.560 19.051 22.144 1.00 92.06 106 LYS A CA 1
ATOM 827 C C . LYS A 1 106 ? -1.738 20.569 22.219 1.00 92.06 106 LYS A C 1
ATOM 829 O O . LYS A 1 106 ? -1.828 21.088 23.318 1.00 92.06 106 LYS A O 1
ATOM 834 N N . ASN A 1 107 ? -1.828 21.249 21.076 1.00 85.81 107 ASN A N 1
ATOM 835 C CA . ASN A 1 107 ? -1.966 22.710 20.999 1.00 85.81 107 ASN A CA 1
ATOM 836 C C . ASN A 1 107 ? -3.409 23.210 21.201 1.00 85.81 107 ASN A C 1
ATOM 838 O O . ASN A 1 107 ? -3.641 24.415 21.232 1.00 85.81 107 ASN A O 1
ATOM 842 N N . LYS A 1 108 ? -4.392 22.300 21.256 1.00 67.25 108 LYS A N 1
ATOM 843 C CA . LYS A 1 108 ? -5.797 22.614 21.566 1.00 67.25 108 LYS A CA 1
ATOM 844 C C . LYS A 1 108 ? -6.102 22.516 23.069 1.00 67.25 108 LYS A C 1
ATOM 846 O O . LYS A 1 108 ? -7.207 22.871 23.472 1.00 67.25 108 LYS A O 1
ATOM 851 N N . LYS A 1 109 ? -5.155 21.987 23.852 1.00 53.34 109 LYS A N 1
ATOM 852 C CA . LYS A 1 109 ? -5.087 22.086 25.314 1.00 53.34 109 LYS A CA 1
ATOM 853 C C . LYS A 1 109 ? -4.295 23.328 25.693 1.00 53.34 109 LYS A C 1
ATOM 855 O O . LYS A 1 109 ? -4.640 23.897 26.747 1.00 53.34 109 LYS A O 1
#